Protein AF-A0A6A8AA51-F1 (afdb_monomer_lite)

Radius of gyration: 15.11 Å; chains: 1; bounding box: 32×43×32 Å

Sequence (63 aa):
MAEKSYTLPEFTEAYSLDAKEAERIFSLSGPSRANLEVFMKVYKKPKAAEQFFLDPYSVKPAT

Structure (mmCIF, N/CA/C/O backbone):
data_AF-A0A6A8AA51-F1
#
_entry.id   AF-A0A6A8AA51-F1
#
loop_
_atom_site.group_PDB
_atom_site.id
_atom_site.type_symbol
_atom_site.label_atom_id
_atom_site.label_alt_id
_atom_site.label_comp_id
_atom_site.label_asym_id
_atom_site.label_entity_id
_atom_site.label_seq_id
_atom_site.pdbx_PDB_ins_code
_atom_site.Cartn_x
_atom_site.Cartn_y
_atom_site.Cartn_z
_atom_site.occupancy
_atom_site.B_iso_or_equiv
_atom_site.auth_seq_id
_atom_site.auth_comp_id
_atom_site.auth_asym_id
_atom_site.auth_atom_id
_atom_site.pdbx_PDB_model_num
ATOM 1 N N . MET A 1 1 ? 2.738 -8.896 -23.719 1.00 43.59 1 MET A N 1
ATOM 2 C CA . MET A 1 1 ? 1.679 -8.581 -22.736 1.00 43.59 1 MET A CA 1
ATOM 3 C C . MET A 1 1 ? 2.322 -7.634 -21.744 1.00 43.59 1 MET A C 1
ATOM 5 O O . MET A 1 1 ? 3.251 -8.058 -21.082 1.00 43.59 1 MET A O 1
ATOM 9 N N . ALA A 1 2 ? 1.989 -6.341 -21.774 1.00 46.94 2 ALA A N 1
ATOM 10 C CA . ALA A 1 2 ? 2.696 -5.351 -20.963 1.00 46.94 2 ALA A CA 1
ATOM 11 C C . ALA A 1 2 ? 2.422 -5.628 -19.481 1.00 46.94 2 ALA A C 1
ATOM 13 O O . ALA A 1 2 ? 1.284 -5.491 -19.030 1.00 46.94 2 ALA A O 1
ATOM 14 N N . GLU A 1 3 ? 3.450 -6.068 -18.762 1.00 53.69 3 GLU A N 1
ATOM 15 C CA . GLU A 1 3 ? 3.455 -6.207 -17.311 1.00 53.69 3 GLU A CA 1
ATOM 16 C C . GLU A 1 3 ? 3.201 -4.819 -16.719 1.00 53.69 3 GLU A C 1
ATOM 18 O O . GLU A 1 3 ? 4.098 -3.987 -16.602 1.00 53.69 3 GLU A O 1
ATOM 23 N N . LYS A 1 4 ? 1.930 -4.510 -16.447 1.00 72.31 4 LYS A N 1
ATOM 24 C CA . LYS A 1 4 ? 1.537 -3.255 -15.814 1.00 72.31 4 LYS A CA 1
ATOM 25 C C . LYS A 1 4 ? 1.968 -3.354 -14.360 1.00 72.31 4 LYS A C 1
ATOM 27 O O . LYS A 1 4 ? 1.194 -3.819 -13.541 1.00 72.31 4 LYS A O 1
ATOM 32 N N . SER A 1 5 ? 3.193 -2.986 -14.041 1.00 80.38 5 SER A N 1
ATOM 33 C CA . SER A 1 5 ? 3.596 -2.711 -12.664 1.00 80.38 5 SER A CA 1
ATOM 34 C C . SER A 1 5 ? 3.127 -1.306 -12.300 1.00 80.38 5 SER A C 1
ATOM 36 O O . SER A 1 5 ? 3.126 -0.425 -13.157 1.00 80.38 5 SER A O 1
ATOM 38 N N . TYR A 1 6 ? 2.694 -1.090 -11.061 1.00 79.19 6 TYR A N 1
ATOM 39 C CA . TYR A 1 6 ? 2.536 0.278 -10.575 1.00 79.19 6 TYR A CA 1
ATOM 40 C C . TYR A 1 6 ? 3.908 0.821 -10.202 1.00 79.19 6 TYR A C 1
ATOM 42 O O . TYR A 1 6 ? 4.728 0.093 -9.646 1.00 79.19 6 TYR A O 1
ATOM 50 N N . THR A 1 7 ? 4.148 2.102 -10.453 1.00 84.38 7 THR A N 1
ATOM 51 C CA . THR A 1 7 ? 5.171 2.829 -9.702 1.00 84.38 7 THR A CA 1
ATOM 52 C C . THR A 1 7 ? 4.595 3.280 -8.357 1.00 84.38 7 THR A C 1
ATOM 54 O O . THR A 1 7 ? 3.384 3.444 -8.203 1.00 84.38 7 THR A O 1
ATOM 57 N N . LEU A 1 8 ? 5.455 3.467 -7.356 1.00 82.31 8 LEU A N 1
ATOM 58 C CA . LEU A 1 8 ? 5.058 3.970 -6.039 1.00 82.31 8 LEU A CA 1
ATOM 59 C C . LEU A 1 8 ? 4.273 5.301 -6.095 1.00 82.31 8 LEU A C 1
ATOM 61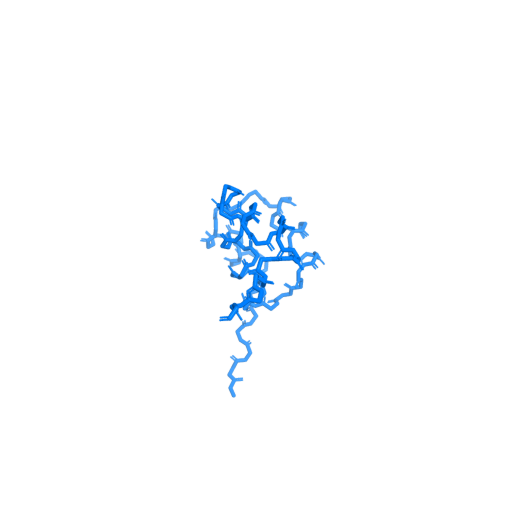 O O . LEU A 1 8 ? 3.232 5.373 -5.437 1.00 82.31 8 LEU A O 1
ATOM 65 N N . PRO A 1 9 ? 4.671 6.324 -6.888 1.00 86.06 9 PRO A N 1
ATOM 66 C CA . PRO A 1 9 ? 3.862 7.535 -7.037 1.00 86.06 9 PRO A CA 1
ATOM 67 C C . PRO A 1 9 ? 2.488 7.252 -7.660 1.00 86.06 9 PRO A C 1
ATOM 69 O O . PRO A 1 9 ? 1.483 7.671 -7.092 1.00 86.06 9 PRO A O 1
ATOM 72 N N . GLU A 1 10 ? 2.409 6.452 -8.732 1.00 85.69 10 GLU A N 1
ATOM 73 C CA . GLU A 1 10 ? 1.120 6.090 -9.344 1.00 85.69 10 GLU A CA 1
ATOM 74 C C . GLU A 1 10 ? 0.199 5.343 -8.374 1.00 85.69 10 GLU A C 1
ATOM 76 O O . GLU A 1 10 ? -1.008 5.575 -8.356 1.00 85.69 10 GLU A O 1
ATOM 81 N N . PHE A 1 11 ? 0.751 4.442 -7.558 1.00 84.38 11 PHE A N 1
ATOM 82 C CA . PHE A 1 11 ? -0.011 3.711 -6.549 1.00 84.38 11 PHE A CA 1
ATOM 83 C C . PHE A 1 11 ? -0.541 4.644 -5.451 1.00 84.38 11 PHE A C 1
ATOM 85 O O . PHE A 1 11 ? -1.696 4.527 -5.035 1.00 84.38 11 PHE A O 1
ATOM 92 N N . THR A 1 12 ? 0.287 5.595 -5.022 1.00 86.81 12 THR A N 1
ATOM 93 C CA . THR A 1 12 ? -0.064 6.590 -4.002 1.00 86.81 12 THR A CA 1
ATOM 94 C C . THR A 1 12 ? -1.199 7.486 -4.494 1.00 86.81 12 THR A C 1
ATOM 96 O O . THR A 1 12 ? -2.196 7.648 -3.792 1.00 86.81 12 THR A O 1
ATOM 99 N N . GLU A 1 13 ? -1.098 7.997 -5.725 1.00 86.50 13 GLU A N 1
ATOM 100 C CA . GLU A 1 13 ? -2.131 8.831 -6.346 1.00 86.50 13 GLU A CA 1
ATOM 101 C C . GLU A 1 13 ? -3.425 8.049 -6.607 1.00 86.50 13 GLU A C 1
ATOM 103 O O . GLU A 1 13 ? -4.507 8.508 -6.234 1.00 86.50 13 GLU A O 1
ATOM 108 N N . ALA A 1 14 ? -3.331 6.838 -7.169 1.00 84.69 14 ALA A N 1
ATOM 109 C CA . ALA A 1 14 ? -4.494 6.023 -7.530 1.00 84.69 14 ALA A CA 1
ATOM 110 C C . ALA A 1 14 ? -5.382 5.666 -6.330 1.00 84.69 14 ALA A C 1
ATOM 112 O O . ALA A 1 14 ? -6.599 5.526 -6.475 1.00 84.69 14 ALA A O 1
ATOM 113 N N . TYR A 1 15 ? -4.784 5.507 -5.149 1.00 82.31 15 TYR A N 1
ATOM 114 C CA . TYR A 1 15 ? -5.502 5.135 -3.932 1.00 82.31 15 TYR A CA 1
ATOM 115 C C . TYR A 1 15 ? -5.601 6.261 -2.900 1.00 82.31 15 TYR A C 1
ATOM 117 O O . TYR A 1 15 ? -6.265 6.048 -1.881 1.00 82.31 15 TYR A O 1
ATOM 125 N N . SER A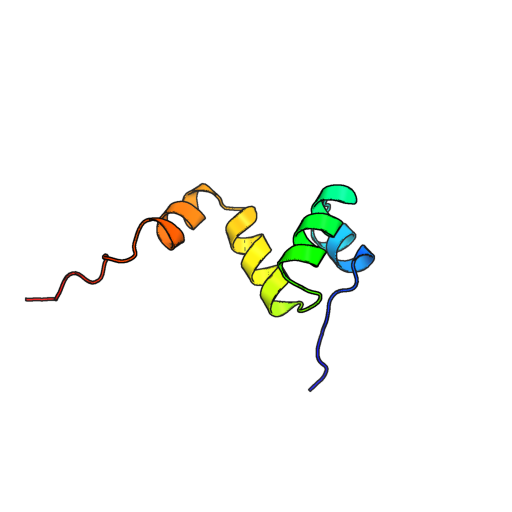 1 16 ? -5.022 7.434 -3.192 1.00 84.12 16 SER A N 1
ATOM 126 C CA . SER A 1 16 ? -4.889 8.582 -2.282 1.00 84.12 16 SER A CA 1
ATOM 127 C C . SER A 1 16 ? -4.364 8.162 -0.905 1.00 84.12 16 SER A C 1
ATOM 129 O O . SER A 1 16 ? -4.961 8.472 0.125 1.00 84.12 16 SER A O 1
ATOM 131 N N . LEU A 1 17 ? -3.282 7.381 -0.905 1.00 82.69 17 LEU A N 1
ATOM 132 C CA . LEU A 1 17 ? -2.634 6.878 0.308 1.00 82.69 17 LEU A CA 1
ATOM 133 C C . LEU A 1 17 ? -1.596 7.877 0.826 1.00 82.69 17 LEU A C 1
ATOM 135 O O . LEU A 1 17 ? -1.046 8.667 0.061 1.00 82.69 17 LEU A O 1
ATOM 139 N N . ASP A 1 18 ? -1.284 7.805 2.120 1.00 85.88 18 ASP A N 1
ATOM 140 C CA . ASP A 1 18 ? -0.098 8.474 2.656 1.00 85.88 18 ASP A CA 1
ATOM 141 C C . ASP A 1 18 ? 1.172 7.836 2.072 1.00 85.88 18 ASP A C 1
ATOM 143 O O . ASP A 1 18 ? 1.235 6.615 1.904 1.00 85.88 18 ASP A O 1
ATOM 147 N N . ALA A 1 19 ? 2.203 8.639 1.797 1.00 82.56 19 ALA A N 1
ATOM 148 C CA . ALA A 1 19 ? 3.446 8.153 1.197 1.00 82.56 19 ALA A CA 1
ATOM 149 C C . ALA A 1 19 ? 4.090 7.015 2.012 1.00 82.56 19 ALA A C 1
ATOM 151 O O . ALA A 1 19 ? 4.594 6.053 1.433 1.00 82.56 19 ALA A O 1
ATOM 152 N N . LYS A 1 20 ? 4.018 7.067 3.351 1.00 83.88 20 LYS A N 1
ATOM 153 C CA . LYS A 1 20 ? 4.559 6.005 4.216 1.00 83.88 20 LYS A CA 1
ATOM 154 C C . LYS A 1 20 ? 3.733 4.725 4.154 1.00 83.88 20 LYS A C 1
ATOM 156 O O . LYS A 1 20 ? 4.287 3.630 4.255 1.00 83.88 20 LYS A O 1
ATOM 161 N N . GLU A 1 21 ? 2.414 4.844 4.023 1.00 83.19 21 GLU A N 1
ATOM 162 C CA . GLU A 1 21 ? 1.542 3.680 3.855 1.00 83.19 21 GLU A CA 1
ATOM 163 C C . GLU A 1 21 ? 1.734 3.040 2.486 1.00 83.19 21 GLU A C 1
ATOM 165 O O . GLU A 1 21 ? 1.911 1.824 2.400 1.00 83.19 21 GLU A O 1
ATOM 170 N N . ALA A 1 22 ? 1.765 3.853 1.430 1.00 85.56 22 ALA A N 1
ATOM 171 C CA . ALA A 1 22 ? 2.028 3.389 0.079 1.00 85.56 22 ALA A CA 1
ATOM 172 C C . ALA A 1 22 ? 3.364 2.643 0.010 1.00 85.56 22 ALA A C 1
ATOM 174 O O . ALA A 1 22 ? 3.398 1.524 -0.491 1.00 85.56 22 ALA A O 1
ATOM 175 N N . GLU A 1 23 ? 4.433 3.195 0.590 1.00 87.44 23 GLU A N 1
ATOM 176 C CA . GLU A 1 23 ? 5.752 2.559 0.625 1.00 87.44 23 GLU A CA 1
ATOM 177 C C . GLU A 1 23 ? 5.749 1.229 1.385 1.00 87.44 23 GLU A C 1
ATOM 179 O O . GLU A 1 23 ? 6.296 0.238 0.898 1.00 87.44 23 GLU A O 1
ATOM 184 N N . ARG A 1 24 ? 5.060 1.156 2.530 1.00 85.56 24 ARG A N 1
ATOM 185 C CA . ARG A 1 24 ? 4.887 -0.106 3.265 1.00 85.56 24 ARG A CA 1
ATOM 186 C C . ARG A 1 24 ? 4.180 -1.165 2.428 1.00 85.56 24 ARG A C 1
ATOM 188 O O . ARG A 1 24 ? 4.662 -2.291 2.340 1.00 85.56 24 ARG A O 1
ATOM 195 N N . ILE A 1 25 ? 3.052 -0.819 1.816 1.00 83.38 25 ILE A N 1
ATOM 196 C CA . ILE A 1 25 ? 2.253 -1.758 1.019 1.00 83.38 25 ILE A CA 1
ATOM 197 C C . ILE A 1 25 ? 3.030 -2.203 -0.221 1.00 83.38 25 ILE A C 1
ATOM 199 O O . ILE A 1 25 ? 3.049 -3.387 -0.554 1.00 83.38 25 ILE A O 1
ATOM 203 N N . PHE A 1 26 ? 3.714 -1.269 -0.874 1.00 83.25 26 PHE A N 1
ATOM 204 C CA . PHE A 1 26 ? 4.523 -1.523 -2.058 1.00 83.25 26 PHE A CA 1
ATOM 205 C C . PHE A 1 26 ? 5.737 -2.408 -1.744 1.00 83.25 26 PHE A C 1
ATOM 207 O O . PHE A 1 26 ? 6.058 -3.307 -2.519 1.00 83.25 26 PHE A O 1
ATOM 214 N N . SER A 1 27 ? 6.365 -2.217 -0.581 1.00 83.25 27 SER A N 1
ATOM 215 C CA . SER A 1 27 ? 7.464 -3.058 -0.088 1.00 83.25 27 SER A CA 1
ATOM 216 C C . SER A 1 27 ? 7.001 -4.478 0.274 1.00 83.25 27 SER A C 1
ATOM 218 O O . SER A 1 27 ? 7.697 -5.448 -0.014 1.00 83.25 27 SER A O 1
ATOM 220 N N . LEU A 1 28 ? 5.798 -4.625 0.840 1.00 81.50 28 LEU A N 1
ATOM 221 C CA . LEU A 1 28 ? 5.235 -5.928 1.224 1.00 81.50 28 LEU A CA 1
ATOM 222 C C . LEU A 1 28 ? 4.669 -6.725 0.039 1.00 81.50 28 LEU A C 1
ATOM 224 O O . LEU A 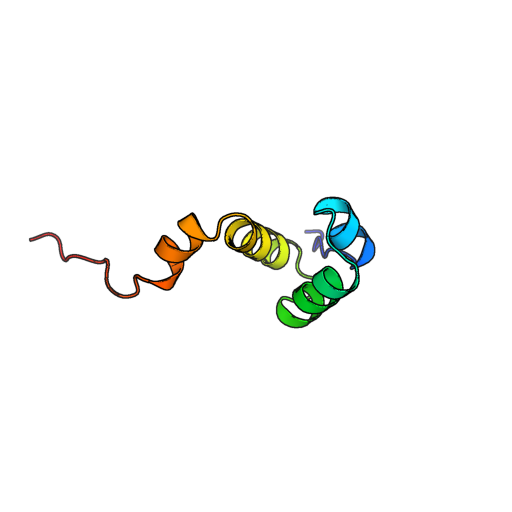1 28 ? 4.841 -7.939 -0.030 1.00 81.50 28 LEU A O 1
ATOM 228 N N . SER A 1 29 ? 3.957 -6.061 -0.873 1.00 78.69 29 SER A N 1
ATOM 229 C CA . SER A 1 29 ? 3.231 -6.701 -1.978 1.00 78.69 29 SER A CA 1
ATOM 230 C C . SER A 1 29 ? 4.027 -6.745 -3.289 1.00 78.69 29 SER A C 1
ATOM 232 O O . SER A 1 29 ? 3.663 -7.493 -4.204 1.00 78.69 29 SER A O 1
ATOM 234 N N . GLY A 1 30 ? 5.084 -5.938 -3.395 1.00 79.38 30 GLY A N 1
ATOM 235 C CA . GLY A 1 30 ? 5.855 -5.730 -4.615 1.00 79.38 30 GLY A CA 1
ATOM 236 C C . GLY A 1 30 ? 5.166 -4.804 -5.632 1.00 79.38 30 GLY A C 1
ATOM 237 O O . GLY A 1 30 ? 4.007 -4.423 -5.462 1.00 79.38 30 GLY A O 1
ATOM 238 N N . PRO A 1 31 ? 5.855 -4.470 -6.738 1.00 79.62 31 PRO A N 1
ATOM 239 C CA . PRO A 1 31 ? 5.378 -3.511 -7.741 1.00 79.62 31 PRO A CA 1
ATOM 240 C C . PRO A 1 31 ? 4.268 -4.054 -8.658 1.00 79.62 31 PRO A C 1
ATOM 242 O O . PRO A 1 31 ? 3.769 -3.339 -9.528 1.00 79.62 31 PRO A O 1
ATOM 245 N N . SER A 1 32 ? 3.876 -5.324 -8.505 1.00 84.00 32 SER A N 1
ATOM 246 C CA . SER A 1 32 ? 2.861 -5.947 -9.353 1.00 84.00 32 SER A CA 1
ATOM 247 C C . SER A 1 32 ? 1.494 -5.313 -9.115 1.00 84.00 32 SER A C 1
ATOM 249 O O . SER A 1 32 ? 0.918 -5.415 -8.029 1.00 84.00 32 SER A O 1
ATOM 251 N N . ARG A 1 33 ? 0.933 -4.701 -10.161 1.00 79.50 33 ARG A N 1
ATOM 252 C CA . ARG A 1 33 ? -0.385 -4.059 -10.108 1.00 79.50 33 ARG A CA 1
ATOM 253 C C . ARG A 1 33 ? -1.483 -5.011 -9.687 1.00 79.50 33 ARG A C 1
ATOM 255 O O . ARG A 1 33 ? -2.303 -4.642 -8.860 1.00 79.50 33 ARG A O 1
ATOM 262 N N . ALA A 1 34 ? -1.479 -6.234 -10.212 1.00 81.25 34 ALA A N 1
ATOM 263 C CA . ALA A 1 34 ? -2.491 -7.224 -9.869 1.00 81.25 34 ALA A CA 1
ATOM 264 C C . ALA A 1 34 ? -2.505 -7.505 -8.357 1.00 81.25 34 ALA A C 1
ATOM 266 O O . ALA A 1 34 ? -3.573 -7.507 -7.746 1.00 81.25 34 ALA A O 1
ATOM 267 N N . ASN A 1 35 ? -1.327 -7.655 -7.743 1.00 81.81 35 ASN A N 1
ATOM 268 C CA . ASN A 1 35 ? -1.222 -7.880 -6.302 1.00 81.81 35 ASN A CA 1
ATOM 269 C C . ASN A 1 35 ? -1.662 -6.649 -5.505 1.00 81.81 35 ASN A C 1
ATOM 271 O O . ASN A 1 35 ? -2.449 -6.785 -4.572 1.00 81.81 35 ASN A O 1
ATOM 275 N N . LEU A 1 36 ? -1.218 -5.453 -5.903 1.00 83.06 36 LEU A N 1
ATOM 276 C CA . LEU A 1 36 ? -1.581 -4.201 -5.234 1.00 83.06 36 LEU A CA 1
ATOM 277 C C . LEU A 1 36 ? -3.090 -3.917 -5.312 1.00 83.06 36 LEU A C 1
ATOM 279 O O . LEU A 1 36 ? -3.689 -3.504 -4.321 1.00 83.06 36 LEU A O 1
ATOM 283 N N . GLU A 1 37 ? -3.735 -4.186 -6.450 1.00 83.69 37 GLU A N 1
ATOM 284 C CA . GLU A 1 37 ? -5.188 -4.049 -6.609 1.00 83.69 37 GLU A CA 1
ATOM 285 C C . GLU A 1 37 ? -5.962 -5.051 -5.736 1.00 83.69 37 GLU A C 1
ATOM 287 O O . GLU A 1 37 ? -6.955 -4.683 -5.103 1.00 83.69 37 GLU A O 1
ATOM 292 N N . VAL A 1 38 ? -5.517 -6.312 -5.668 1.00 82.31 38 VAL A N 1
ATOM 293 C CA . VAL A 1 38 ? -6.123 -7.330 -4.791 1.00 82.31 38 VAL A CA 1
ATOM 294 C C . VAL A 1 38 ? -5.946 -6.945 -3.325 1.00 82.31 38 VAL A C 1
ATOM 296 O O . VAL A 1 38 ? -6.922 -6.951 -2.572 1.00 82.31 38 VAL A O 1
ATOM 299 N N . PHE A 1 39 ? -4.739 -6.535 -2.934 1.00 83.81 39 PHE A N 1
ATOM 300 C CA . PHE A 1 39 ? -4.445 -6.075 -1.582 1.00 83.81 39 PHE A CA 1
ATOM 301 C C . PHE A 1 39 ? -5.339 -4.891 -1.202 1.00 83.81 39 PHE A C 1
ATOM 303 O O . PHE A 1 39 ? -5.985 -4.917 -0.158 1.00 83.81 39 PHE A O 1
ATOM 310 N N . MET A 1 40 ? -5.471 -3.888 -2.073 1.00 83.88 40 MET A N 1
ATOM 311 C CA . MET A 1 40 ? -6.326 -2.722 -1.830 1.00 83.88 40 MET A CA 1
ATOM 312 C C . MET A 1 40 ? -7.816 -3.060 -1.737 1.00 83.88 40 MET A C 1
ATOM 314 O O . MET A 1 40 ? -8.524 -2.450 -0.931 1.00 83.88 40 MET A O 1
ATOM 318 N N . LYS A 1 41 ? -8.311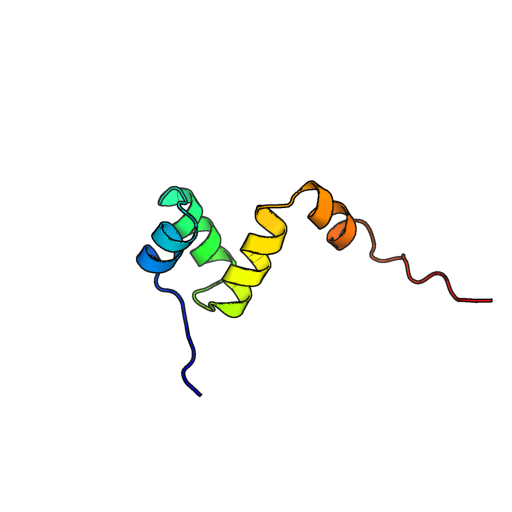 -4.041 -2.503 1.00 80.69 41 LYS A N 1
ATOM 319 C CA . LYS A 1 41 ? -9.702 -4.521 -2.385 1.00 80.69 41 LYS A CA 1
ATOM 320 C C . LYS A 1 41 ? -9.995 -5.115 -1.009 1.00 80.69 41 LYS A C 1
ATOM 322 O O . LYS A 1 41 ? -11.090 -4.903 -0.487 1.00 80.69 41 LYS A O 1
ATOM 327 N N . VAL A 1 42 ? -9.032 -5.835 -0.441 1.00 79.31 42 VAL A N 1
ATOM 328 C CA . VAL A 1 42 ? -9.114 -6.413 0.907 1.00 79.31 42 VAL A CA 1
ATOM 329 C C . VAL A 1 42 ? -8.945 -5.314 1.961 1.00 79.31 42 VAL A C 1
ATOM 331 O O . VAL A 1 42 ? -9.779 -5.184 2.855 1.00 79.31 42 VAL A O 1
ATOM 334 N N . TYR A 1 43 ? -7.930 -4.461 1.806 1.00 76.44 43 TYR A N 1
ATOM 335 C CA . TYR A 1 43 ? -7.582 -3.386 2.738 1.00 76.44 43 TYR A CA 1
ATOM 336 C C . TYR A 1 43 ? -8.710 -2.358 2.920 1.00 76.44 43 TYR A C 1
ATOM 338 O O . TYR A 1 43 ? -9.052 -2.010 4.046 1.00 76.44 43 TYR A O 1
ATOM 346 N N . LYS A 1 44 ? -9.360 -1.915 1.830 1.00 69.50 44 LYS A N 1
ATOM 347 C CA . LYS A 1 44 ? -10.486 -0.959 1.893 1.00 69.50 44 LYS A CA 1
ATOM 348 C C . LYS A 1 44 ? -11.794 -1.570 2.410 1.00 69.50 44 LYS A C 1
ATOM 350 O O . LYS A 1 44 ? -12.738 -0.831 2.687 1.00 69.50 44 LYS A O 1
ATOM 355 N N . LYS A 1 45 ? -11.887 -2.896 2.537 1.00 63.31 45 LYS A N 1
ATOM 356 C CA . LYS A 1 45 ? -13.073 -3.591 3.057 1.00 63.31 45 LYS A CA 1
ATOM 357 C C . LYS A 1 45 ? -12.693 -4.538 4.201 1.00 63.31 45 LYS A C 1
ATOM 359 O O . LYS A 1 45 ? -12.860 -5.746 4.046 1.00 63.31 45 LYS A O 1
ATOM 364 N N . PRO A 1 46 ? -12.277 -4.031 5.375 1.00 55.22 46 PRO A N 1
ATOM 365 C CA . PRO A 1 46 ? -11.893 -4.888 6.499 1.00 55.22 46 PRO A CA 1
ATOM 366 C C . PRO A 1 46 ? -13.020 -5.854 6.915 1.00 55.22 46 PRO A C 1
ATOM 368 O O . PRO A 1 46 ? -12.768 -7.039 7.095 1.00 55.22 46 PRO A O 1
ATOM 371 N N . LYS A 1 47 ? -14.287 -5.404 6.899 1.00 53.38 47 LYS A N 1
ATOM 372 C CA . LYS A 1 47 ? -15.460 -6.265 7.165 1.00 53.38 47 LYS A CA 1
ATOM 373 C C . LYS A 1 47 ? -15.711 -7.360 6.116 1.00 53.38 47 LYS A C 1
ATOM 375 O O . LYS A 1 47 ? -16.397 -8.329 6.408 1.00 53.38 47 LYS A O 1
ATOM 380 N N . ALA A 1 48 ? -15.206 -7.205 4.889 1.00 52.25 48 ALA A N 1
ATOM 381 C CA . ALA A 1 48 ? -15.264 -8.257 3.869 1.00 52.25 48 ALA A CA 1
ATOM 382 C C . ALA A 1 48 ? -14.006 -9.137 3.892 1.00 52.25 48 ALA A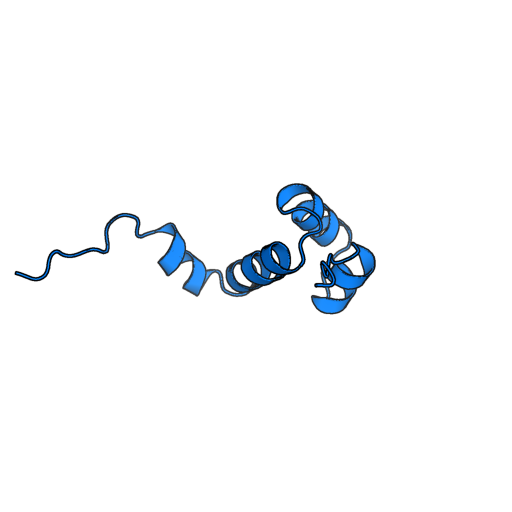 C 1
ATOM 384 O O . ALA A 1 48 ? -14.075 -10.302 3.519 1.00 52.25 48 ALA A O 1
ATOM 385 N N . ALA A 1 49 ? -12.868 -8.598 4.338 1.00 49.84 49 ALA A N 1
ATOM 386 C CA . ALA A 1 49 ? -11.628 -9.337 4.540 1.00 49.84 49 ALA A CA 1
ATOM 387 C C . ALA A 1 49 ? -11.759 -10.375 5.663 1.00 49.84 49 ALA A C 1
ATOM 389 O O . ALA A 1 49 ? -11.212 -11.465 5.531 1.00 49.84 49 ALA A O 1
ATOM 390 N N . GLU A 1 50 ? -12.549 -10.095 6.704 1.00 51.28 50 GLU A N 1
ATOM 391 C CA . GLU A 1 50 ? -12.919 -11.099 7.709 1.00 51.28 50 GLU A CA 1
ATOM 392 C C . GLU A 1 50 ? -13.501 -12.366 7.057 1.00 51.28 50 GLU A C 1
ATOM 394 O O . GLU A 1 50 ? -13.074 -13.458 7.404 1.00 51.28 50 GLU A O 1
ATOM 399 N N . GLN A 1 51 ? -14.341 -12.256 6.019 1.00 51.97 51 GLN A N 1
ATOM 400 C CA . GLN A 1 51 ? -14.863 -13.432 5.298 1.00 51.97 51 GLN A CA 1
ATOM 401 C C . GLN A 1 51 ? -13.773 -14.223 4.543 1.00 51.97 51 GLN A C 1
ATOM 403 O O . GLN A 1 51 ? -13.949 -15.406 4.274 1.00 51.97 51 GLN A O 1
ATOM 408 N N . PHE A 1 52 ? -12.674 -13.568 4.150 1.00 51.22 52 PHE A N 1
ATOM 409 C CA . PHE A 1 52 ? -11.589 -14.182 3.377 1.00 51.22 52 PHE A CA 1
ATOM 410 C C . PHE A 1 52 ? -10.489 -14.778 4.264 1.00 51.22 52 PHE A C 1
ATOM 412 O O . PHE A 1 52 ? -9.834 -15.727 3.845 1.00 51.22 52 PHE A O 1
ATOM 419 N N . PHE A 1 53 ? -10.277 -14.237 5.468 1.00 55.12 53 PHE A N 1
ATOM 420 C CA . PHE A 1 53 ? -9.224 -14.687 6.387 1.00 55.12 53 PHE A CA 1
ATOM 421 C C . PHE A 1 53 ? -9.731 -15.575 7.531 1.00 55.12 53 PHE A C 1
ATOM 423 O O . PHE A 1 53 ? -8.948 -16.373 8.042 1.00 55.12 53 PHE A O 1
ATOM 430 N N . LEU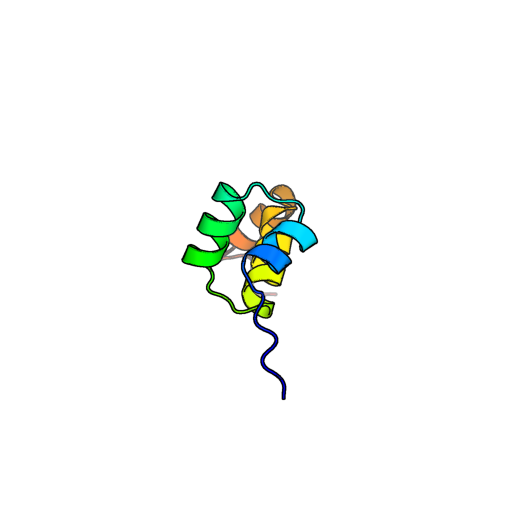 A 1 54 ? -11.006 -15.477 7.933 1.00 49.50 54 LEU A N 1
ATOM 431 C CA . LEU A 1 54 ? -11.556 -16.297 9.023 1.00 49.50 54 LEU A CA 1
ATOM 432 C C . LEU A 1 54 ? -12.095 -17.655 8.582 1.00 49.50 54 LEU A C 1
ATOM 434 O O . LEU A 1 54 ? -12.520 -18.411 9.452 1.00 49.50 54 LEU A O 1
ATOM 438 N N . ASP A 1 55 ? -12.053 -18.004 7.292 1.00 50.94 55 ASP A N 1
ATOM 439 C CA . ASP A 1 55 ? -12.614 -19.283 6.864 1.00 50.94 55 ASP A CA 1
ATOM 440 C C . ASP A 1 55 ? -11.688 -20.186 6.031 1.00 50.94 55 ASP A C 1
ATOM 442 O O . ASP A 1 55 ? -11.899 -20.395 4.836 1.00 50.94 55 ASP A O 1
ATOM 446 N N . PRO A 1 56 ? -10.679 -20.810 6.670 1.00 52.25 56 PRO A N 1
ATOM 447 C CA . PRO A 1 56 ? -10.034 -22.002 6.131 1.00 52.25 56 PRO A CA 1
ATOM 448 C C . PRO A 1 56 ? -10.919 -23.273 6.197 1.00 52.25 56 PRO A C 1
ATOM 450 O O . PRO A 1 56 ? -10.428 -24.342 5.840 1.00 52.25 56 PRO A O 1
ATOM 453 N N . TYR A 1 57 ? -12.193 -23.199 6.632 1.00 54.06 57 TYR A N 1
ATOM 454 C CA . TYR A 1 57 ? -13.068 -24.367 6.861 1.00 54.06 57 TYR A CA 1
ATOM 455 C C . TYR A 1 57 ? -14.514 -24.271 6.309 1.00 54.06 57 TYR A C 1
ATOM 457 O O . TYR A 1 57 ? -15.297 -25.196 6.521 1.00 54.06 57 TYR A O 1
ATOM 465 N N . SER A 1 58 ? -14.888 -23.260 5.514 1.00 47.97 58 SER A N 1
ATOM 466 C CA . SER A 1 58 ? -16.251 -23.099 4.957 1.00 47.97 58 SER A CA 1
ATOM 467 C C . SER A 1 58 ? -16.479 -23.951 3.714 1.00 47.97 58 SER A C 1
ATOM 469 O O . SER A 1 58 ? -17.327 -23.665 2.872 1.00 47.97 58 SER A O 1
ATOM 471 N N . VAL A 1 59 ? -15.754 -25.058 3.604 1.00 53.38 59 VAL A N 1
ATOM 472 C CA . VAL A 1 59 ? -16.203 -26.196 2.816 1.00 53.38 59 VAL A CA 1
ATOM 473 C C . VAL A 1 59 ? -16.995 -27.076 3.775 1.00 53.38 59 VAL A C 1
ATOM 475 O O . VAL A 1 59 ? -16.487 -28.053 4.317 1.00 53.38 59 VAL A O 1
ATOM 478 N N . LYS A 1 60 ? -18.264 -26.727 4.017 1.00 56.22 60 LYS A N 1
ATOM 479 C CA . LYS A 1 60 ? -19.199 -27.755 4.485 1.00 56.22 60 LYS A CA 1
ATOM 480 C C . LYS A 1 60 ? -19.254 -28.819 3.383 1.00 56.22 60 LYS A C 1
ATOM 482 O O . LYS A 1 60 ? -19.566 -28.451 2.248 1.00 56.22 60 LYS A O 1
ATOM 487 N N . PRO A 1 61 ? -18.966 -30.102 3.662 1.00 49.12 61 PRO A N 1
ATOM 488 C CA . PRO A 1 61 ? -19.283 -31.144 2.705 1.00 49.12 61 PRO A CA 1
ATOM 489 C C . PRO A 1 61 ? -20.804 -31.140 2.545 1.00 49.12 61 PRO A C 1
ATOM 491 O O . PRO A 1 61 ? -21.542 -31.281 3.523 1.00 49.12 61 PRO A O 1
ATOM 494 N N . ALA A 1 62 ? -21.272 -30.898 1.321 1.00 54.25 62 ALA A N 1
ATOM 495 C CA . ALA A 1 62 ? -22.648 -31.197 0.970 1.00 54.25 62 ALA A CA 1
ATOM 496 C C . ALA A 1 62 ? -22.849 -32.701 1.209 1.00 54.25 62 ALA A C 1
ATOM 498 O O . ALA A 1 62 ? -22.093 -33.516 0.681 1.00 54.25 62 ALA A O 1
ATOM 499 N N . THR A 1 63 ? -23.784 -33.011 2.107 1.00 56.88 63 THR A N 1
ATOM 500 C CA . THR A 1 63 ? -24.288 -34.360 2.393 1.00 56.88 63 THR A CA 1
ATOM 501 C C . THR A 1 63 ? -24.898 -34.983 1.148 1.00 56.88 63 THR A C 1
ATOM 503 O O . THR A 1 63 ? -25.524 -34.223 0.373 1.00 56.88 63 THR A O 1
#

Secondary structure (DSSP, 8-state):
----BPPHHHHHHHHT--HHHHHHHHHHH-SBHHHHHHHHHHHT-HHHHHHHHS-S---PPP-

pLDDT: mean 71.85, std 14.73, range [43.59, 87.44]

Foldseek 3Di:
DDQPFADLVRLCVVLVHDSVVSVVLCVVQPRRPVSSVVVVVCVVCVVVVCVVPVDPPPPPPDD

Organism: NCBI:txid2663029